Protein AF-A0A182VGZ7-F1 (afdb_monomer_lite)

Secondary structure (DSSP, 8-state):
-------TT-------SSPPPPBTTB-PPEEP--S----S--EE---S-------TT--------TT-EEEEEEESSSS-EEEEEEEEEEE--TT-SSPPEEEEGGGGHHHHHHHHT-

InterPro domains:
  IPR001254 Serine proteases, trypsin domain [PF00089] (6-52)
  IPR009003 Peptidase S1, PA clan [SSF50494] (5-117)
  IPR051333 CLIP domain-containing serine protease [PTHR24260] (4-69)

Structure (mmCIF, N/CA/C/O backbone):
data_AF-A0A182VGZ7-F1
#
_entry.id   AF-A0A182VGZ7-F1
#
loop_
_atom_site.group_PDB
_atom_site.id
_atom_site.type_symbol
_atom_site.label_atom_id
_atom_site.label_alt_id
_atom_site.label_comp_id
_atom_site.label_asym_id
_atom_site.label_entity_id
_atom_site.label_seq_id
_atom_si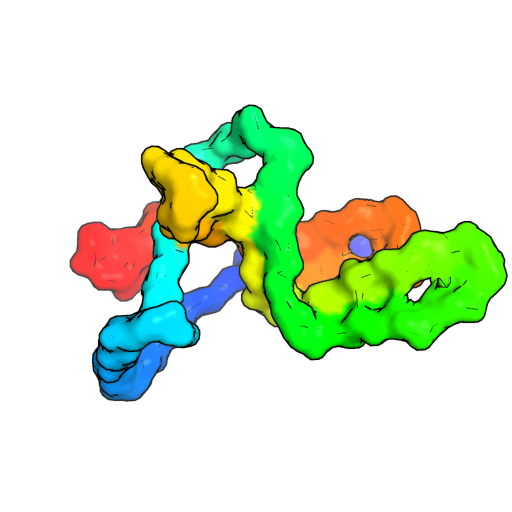te.pdbx_PDB_ins_code
_atom_site.Cartn_x
_atom_site.Cartn_y
_atom_site.Cartn_z
_atom_site.occupancy
_atom_site.B_iso_or_equiv
_atom_site.auth_seq_id
_atom_site.auth_comp_id
_atom_site.auth_asym_id
_atom_site.auth_atom_id
_atom_site.pdbx_PDB_model_num
ATOM 1 N N . MET A 1 1 ? 13.511 14.183 -25.792 1.00 39.84 1 MET A N 1
ATOM 2 C CA . MET A 1 1 ? 13.356 14.673 -24.404 1.00 39.84 1 MET A CA 1
ATOM 3 C C . MET A 1 1 ? 11.974 14.239 -23.917 1.00 39.84 1 MET A C 1
ATOM 5 O O . MET A 1 1 ? 10.986 14.843 -24.312 1.00 39.84 1 MET A O 1
ATOM 9 N N . HIS A 1 2 ? 11.867 13.101 -23.220 1.00 39.53 2 HIS A N 1
ATOM 10 C CA . HIS A 1 2 ? 10.564 12.538 -22.835 1.00 39.53 2 HIS A CA 1
ATOM 11 C C . HIS A 1 2 ? 9.954 13.344 -21.685 1.00 39.53 2 HIS A C 1
ATOM 13 O O . HIS A 1 2 ? 10.442 13.302 -20.561 1.00 39.53 2 HIS A O 1
ATOM 19 N N . ARG A 1 3 ? 8.872 14.071 -21.974 1.00 46.38 3 ARG A N 1
ATOM 20 C CA . ARG A 1 3 ? 8.034 14.730 -20.973 1.00 46.38 3 ARG A CA 1
ATOM 21 C C . ARG A 1 3 ? 7.028 13.699 -20.464 1.00 46.38 3 ARG A C 1
ATOM 23 O O . ARG A 1 3 ? 5.911 13.620 -20.965 1.00 46.38 3 ARG A O 1
ATOM 30 N N . PHE A 1 4 ? 7.441 12.866 -19.509 1.00 54.72 4 PHE A N 1
ATOM 31 C CA . PHE A 1 4 ? 6.456 12.230 -18.640 1.00 54.72 4 PHE A CA 1
ATOM 32 C C . PHE A 1 4 ? 5.715 13.386 -17.967 1.00 54.72 4 PHE A C 1
ATOM 34 O O . PHE A 1 4 ? 6.342 14.211 -17.308 1.00 54.72 4 PHE A O 1
ATOM 41 N N . SER A 1 5 ? 4.410 13.518 -18.211 1.00 54.81 5 SER A N 1
ATOM 42 C CA . SER A 1 5 ? 3.551 14.259 -17.290 1.00 54.81 5 SER A CA 1
ATOM 43 C C . SER A 1 5 ? 3.852 13.669 -15.917 1.00 54.81 5 SER A C 1
ATOM 45 O O . SER A 1 5 ? 3.626 12.483 -15.693 1.00 54.81 5 SER A O 1
ATOM 47 N N . SER A 1 6 ? 4.552 14.423 -15.078 1.00 55.44 6 SER A N 1
ATOM 48 C CA . SER A 1 6 ? 5.031 13.917 -13.805 1.00 55.44 6 SER A CA 1
ATOM 49 C C . SER A 1 6 ? 3.819 13.764 -12.899 1.00 55.44 6 SER A C 1
ATOM 51 O O . SER A 1 6 ? 3.305 14.746 -12.363 1.00 55.44 6 SER A O 1
ATOM 53 N N . THR A 1 7 ? 3.340 12.537 -12.753 1.00 57.56 7 THR A N 1
ATOM 54 C CA . THR A 1 7 ? 2.435 12.155 -11.676 1.00 57.56 7 THR A CA 1
ATOM 55 C C . THR A 1 7 ? 3.238 12.198 -10.376 1.00 57.56 7 THR A C 1
ATOM 57 O O . THR A 1 7 ? 3.756 11.186 -9.907 1.00 57.56 7 THR A O 1
ATOM 60 N N . TYR A 1 8 ? 3.447 13.406 -9.853 1.00 67.88 8 TYR A N 1
ATOM 61 C CA . TYR A 1 8 ? 3.965 13.614 -8.507 1.00 67.88 8 TYR A CA 1
ATOM 62 C C . TYR A 1 8 ? 2.852 13.273 -7.515 1.00 67.88 8 TYR A C 1
ATOM 64 O O . TYR A 1 8 ? 1.710 13.673 -7.722 1.00 67.88 8 TYR A O 1
ATOM 72 N N . TYR A 1 9 ? 3.194 12.549 -6.449 1.00 82.06 9 TYR A N 1
ATOM 73 C CA . TYR A 1 9 ? 2.282 12.253 -5.339 1.00 82.06 9 TYR A CA 1
ATOM 74 C C . TYR A 1 9 ? 1.012 11.472 -5.732 1.00 82.06 9 TYR A C 1
ATOM 76 O O . TYR A 1 9 ? -0.102 11.860 -5.398 1.00 82.06 9 TYR A O 1
ATOM 84 N N . ASP A 1 10 ? 1.180 10.349 -6.438 1.00 89.06 10 ASP A N 1
ATOM 85 C CA . ASP A 1 10 ? 0.080 9.472 -6.872 1.00 89.06 10 ASP A CA 1
ATOM 86 C C . ASP A 1 10 ? -0.423 8.563 -5.732 1.00 89.06 10 ASP A C 1
ATOM 88 O O . ASP A 1 10 ? -0.188 7.351 -5.711 1.00 89.06 10 ASP A O 1
ATOM 92 N N . ILE A 1 11 ? -1.053 9.176 -4.728 1.00 92.50 11 ILE A N 1
ATOM 93 C CA . ILE A 1 11 ? -1.662 8.492 -3.586 1.00 92.50 11 ILE A CA 1
ATOM 94 C C . ILE A 1 11 ? -2.919 9.229 -3.117 1.00 92.50 11 ILE A C 1
ATOM 96 O O . ILE A 1 11 ? -3.018 10.449 -3.223 1.00 92.50 11 ILE A O 1
ATOM 100 N N . ALA A 1 12 ? -3.884 8.488 -2.576 1.00 93.62 12 ALA A N 1
ATOM 101 C CA . ALA A 1 12 ? -5.098 9.048 -1.994 1.00 93.62 12 ALA A CA 1
ATOM 102 C C . ALA A 1 12 ? -5.561 8.214 -0.794 1.00 93.62 12 ALA A C 1
ATOM 104 O O . ALA A 1 12 ? -5.352 7.001 -0.750 1.00 93.62 12 ALA A O 1
ATOM 105 N N . LEU A 1 13 ? -6.231 8.867 0.156 1.00 94.38 13 LEU A N 1
ATOM 106 C CA . LEU A 1 13 ? -6.938 8.224 1.261 1.00 94.38 13 LEU A CA 1
ATOM 107 C C . LEU A 1 13 ? -8.444 8.347 1.022 1.00 94.38 13 LEU A C 1
ATOM 109 O O . LEU A 1 13 ? -8.935 9.417 0.668 1.00 94.38 13 LEU A O 1
ATOM 113 N N . MET A 1 14 ? -9.181 7.257 1.229 1.00 93.94 14 MET A N 1
ATOM 114 C CA . MET A 1 14 ? -10.636 7.229 1.085 1.00 93.94 14 MET A CA 1
ATOM 115 C C . MET A 1 14 ? -11.269 6.785 2.400 1.00 93.94 14 MET A C 1
ATOM 117 O O . MET A 1 14 ? -11.072 5.655 2.845 1.00 93.94 14 MET A O 1
ATOM 121 N N . LYS A 1 15 ? -12.044 7.680 3.019 1.00 94.38 15 LYS A N 1
ATOM 122 C CA . LYS A 1 15 ? -12.822 7.361 4.215 1.00 94.38 15 LYS A CA 1
ATOM 123 C C . LYS A 1 15 ? -14.091 6.624 3.804 1.00 94.38 15 LYS A C 1
ATOM 125 O O . LYS A 1 15 ? -14.870 7.124 2.996 1.00 94.38 15 LYS A O 1
ATOM 130 N N . LEU A 1 16 ? -14.293 5.441 4.368 1.00 96.00 16 LEU A N 1
ATOM 131 C CA . LEU A 1 16 ? -15.529 4.693 4.183 1.00 96.00 16 LEU A CA 1
ATOM 132 C C . LEU A 1 16 ? -16.661 5.350 4.977 1.00 96.00 16 LEU A C 1
ATOM 134 O O . LEU A 1 16 ? -16.438 5.893 6.057 1.00 96.00 16 LEU A O 1
ATOM 138 N N . GLU A 1 17 ? -17.881 5.268 4.449 1.00 97.44 17 GLU A N 1
ATOM 139 C CA . GLU A 1 17 ? -19.087 5.787 5.109 1.00 97.44 17 GLU A CA 1
ATOM 140 C C . GLU A 1 17 ? -19.323 5.126 6.475 1.00 97.44 17 GLU A C 1
ATOM 142 O O . GLU A 1 17 ? -19.771 5.772 7.420 1.00 97.44 17 GLU A O 1
ATOM 147 N N . ARG A 1 18 ? -18.977 3.837 6.589 1.00 96.88 18 ARG A N 1
ATOM 148 C CA . ARG A 1 18 ? -19.121 3.040 7.807 1.00 96.88 18 ARG A CA 1
ATOM 149 C C . ARG A 1 18 ? -17.906 2.154 8.052 1.00 96.88 18 ARG A C 1
ATOM 151 O O . ARG A 1 18 ? -17.197 1.782 7.115 1.00 96.88 18 ARG A O 1
ATOM 158 N N . ASN A 1 19 ? -17.722 1.762 9.309 1.00 94.94 19 ASN A N 1
ATOM 159 C CA . ASN A 1 19 ? -16.669 0.831 9.696 1.00 94.94 19 ASN A CA 1
ATOM 160 C C . ASN A 1 19 ? -16.879 -0.536 9.037 1.00 94.94 19 ASN A C 1
ATOM 162 O O . ASN A 1 19 ? -17.996 -1.057 8.971 1.00 94.94 19 ASN A O 1
ATOM 166 N N . VAL A 1 20 ? -15.781 -1.118 8.563 1.00 94.44 20 VAL A N 1
ATOM 167 C CA . VAL A 1 20 ? -15.762 -2.471 8.007 1.00 94.44 20 VAL A CA 1
ATOM 168 C C . VAL A 1 20 ? -15.720 -3.478 9.150 1.00 94.44 20 VAL A C 1
ATOM 170 O O . VAL A 1 20 ? -14.952 -3.321 10.098 1.00 94.44 20 VAL A O 1
ATOM 173 N N . THR A 1 21 ? -16.531 -4.526 9.050 1.00 96.56 21 THR A N 1
ATOM 174 C CA . THR A 1 21 ? -16.446 -5.684 9.942 1.00 96.56 21 THR A CA 1
ATOM 175 C C . THR A 1 21 ? -15.347 -6.613 9.440 1.00 96.56 21 THR A C 1
ATOM 177 O O . THR A 1 21 ? -15.388 -7.043 8.288 1.00 96.56 21 THR A O 1
ATOM 180 N N . VAL A 1 22 ? -14.368 -6.905 10.296 1.00 94.69 22 VAL A N 1
ATOM 181 C CA . VAL A 1 22 ? -13.283 -7.843 9.983 1.00 94.69 22 VAL A CA 1
ATOM 182 C C . VAL A 1 22 ? -13.846 -9.260 9.897 1.00 94.69 22 VAL A C 1
ATOM 184 O O . VAL A 1 22 ? -14.619 -9.679 10.758 1.00 94.69 22 VAL A O 1
ATOM 187 N N . LEU A 1 23 ? -13.465 -9.972 8.840 1.00 94.81 23 LEU A N 1
ATOM 188 C CA . LEU A 1 23 ? -13.872 -11.342 8.523 1.00 94.81 23 LEU A CA 1
ATOM 189 C C . LEU A 1 23 ? -12.674 -12.087 7.924 1.00 94.81 23 LEU A C 1
ATOM 191 O O . LEU A 1 23 ? -11.696 -11.463 7.517 1.00 94.81 23 LEU A O 1
ATOM 195 N N . ASP A 1 24 ? -12.785 -13.403 7.758 1.00 91.38 24 ASP A N 1
ATOM 196 C CA . ASP A 1 24 ? -11.713 -14.231 7.180 1.00 91.38 24 ASP A CA 1
ATOM 197 C C . ASP A 1 24 ? -11.293 -13.788 5.764 1.00 91.38 24 ASP A C 1
ATOM 199 O O . ASP A 1 24 ? -10.157 -13.997 5.346 1.00 91.38 24 ASP A O 1
ATOM 203 N N . THR A 1 25 ? -12.194 -13.137 5.022 1.00 92.75 25 THR A N 1
ATOM 204 C CA . THR A 1 25 ? -11.934 -12.593 3.678 1.00 92.75 25 THR A CA 1
ATOM 205 C C . THR A 1 25 ? -11.763 -11.072 3.655 1.00 92.75 25 THR A C 1
ATOM 207 O O . THR A 1 25 ? -11.643 -10.489 2.577 1.00 92.75 25 THR A O 1
ATOM 210 N N . VAL A 1 26 ? -11.816 -10.405 4.812 1.00 94.56 26 VAL A N 1
ATOM 211 C CA . VAL A 1 26 ? -11.760 -8.944 4.936 1.00 94.56 26 VAL A CA 1
ATOM 212 C C . VAL A 1 26 ? -10.871 -8.572 6.117 1.00 94.56 26 VAL A C 1
ATOM 214 O O . VAL A 1 26 ? -11.314 -8.561 7.263 1.00 94.56 26 VAL A O 1
ATOM 217 N N . ALA A 1 27 ? -9.622 -8.219 5.823 1.00 92.56 27 ALA A N 1
ATOM 218 C CA . ALA A 1 27 ? -8.641 -7.816 6.821 1.00 92.56 27 ALA A CA 1
ATOM 219 C C . ALA A 1 27 ? -7.857 -6.578 6.352 1.00 92.56 27 ALA A C 1
ATOM 221 O O . ALA A 1 27 ? -7.618 -6.420 5.150 1.00 92.56 27 ALA A O 1
ATOM 222 N N . PRO A 1 28 ? -7.456 -5.687 7.275 1.00 94.38 28 PRO A N 1
ATOM 223 C CA . PRO A 1 28 ? -6.524 -4.615 6.956 1.00 94.38 28 PRO A CA 1
ATOM 224 C C . PRO A 1 28 ? -5.120 -5.176 6.686 1.00 94.38 28 PRO A C 1
ATOM 226 O O . PRO A 1 28 ? -4.750 -6.242 7.172 1.00 94.38 28 PRO A O 1
ATOM 229 N N . THR A 1 29 ? -4.315 -4.408 5.957 1.00 95.12 29 THR A N 1
ATOM 230 C CA . THR A 1 29 ? -2.876 -4.654 5.782 1.00 95.12 29 THR A CA 1
ATOM 231 C C . THR A 1 29 ? -2.086 -3.736 6.708 1.00 95.12 29 THR A C 1
ATOM 233 O O . THR A 1 29 ? -2.487 -2.596 6.949 1.00 95.12 29 THR A O 1
ATOM 236 N N . CYS A 1 30 ? -0.932 -4.192 7.192 1.00 95.81 30 CYS A N 1
ATOM 237 C CA . CYS A 1 30 ? 0.022 -3.300 7.842 1.00 95.81 30 CYS A CA 1
ATOM 238 C C . CYS A 1 30 ? 0.628 -2.343 6.806 1.00 95.81 30 CYS A C 1
ATOM 240 O O . CYS A 1 30 ? 0.672 -2.661 5.617 1.00 95.81 30 CYS A O 1
ATOM 242 N N . LEU A 1 31 ? 1.121 -1.185 7.244 1.00 96.06 31 LEU A N 1
ATOM 243 C CA . LEU A 1 31 ? 1.912 -0.287 6.402 1.00 96.06 31 LEU A CA 1
ATOM 244 C C . LEU A 1 31 ? 3.399 -0.578 6.596 1.00 96.06 31 LEU A C 1
ATOM 246 O O . LEU A 1 31 ? 3.847 -0.813 7.719 1.00 96.06 31 LEU A O 1
ATOM 250 N N . TRP A 1 32 ? 4.166 -0.560 5.508 1.00 96.50 32 TRP A N 1
ATOM 251 C CA . TRP A 1 32 ? 5.622 -0.550 5.591 1.00 96.50 32 TRP A CA 1
ATOM 252 C C . TRP A 1 32 ? 6.111 0.874 5.863 1.00 96.50 32 TRP A C 1
ATOM 254 O O . TRP A 1 32 ? 5.801 1.789 5.099 1.00 96.50 32 TRP A O 1
ATOM 264 N N . LEU A 1 33 ? 6.843 1.052 6.963 1.00 94.94 33 LEU A N 1
ATOM 265 C CA . LEU A 1 33 ? 7.242 2.371 7.469 1.00 94.94 33 LEU A CA 1
ATOM 266 C C . LEU A 1 33 ? 8.711 2.713 7.198 1.00 94.94 33 LEU A C 1
ATOM 268 O O . LEU A 1 33 ? 9.110 3.849 7.418 1.00 94.94 33 LEU A O 1
ATOM 272 N N . ASP A 1 34 ? 9.512 1.738 6.770 1.00 93.75 34 ASP A N 1
ATOM 273 C CA . ASP A 1 34 ? 10.947 1.917 6.546 1.00 93.75 34 ASP A CA 1
ATOM 274 C C . ASP A 1 34 ? 11.208 2.354 5.095 1.00 93.75 34 ASP A C 1
ATOM 276 O O . ASP A 1 34 ? 10.585 1.858 4.151 1.00 93.75 34 ASP A O 1
ATOM 280 N N . ASP A 1 35 ? 12.146 3.273 4.900 1.00 90.50 35 ASP A N 1
ATOM 281 C CA . ASP A 1 35 ? 12.586 3.675 3.566 1.00 90.50 35 ASP A CA 1
ATOM 282 C C . ASP A 1 35 ? 13.384 2.576 2.861 1.00 90.50 35 ASP A C 1
ATOM 284 O O . ASP A 1 35 ? 13.426 2.527 1.624 1.00 90.50 35 ASP A O 1
ATOM 288 N N . GLU A 1 36 ? 14.005 1.686 3.633 1.00 92.12 36 GLU A N 1
ATOM 289 C CA . GLU A 1 36 ? 14.782 0.576 3.115 1.00 92.12 36 GLU A CA 1
ATOM 290 C C . GLU A 1 36 ? 13.906 -0.638 2.800 1.00 92.12 36 GLU A C 1
ATOM 292 O O . GLU A 1 36 ? 13.057 -1.071 3.578 1.00 92.12 36 GLU A O 1
ATOM 297 N N . ILE A 1 37 ? 14.170 -1.252 1.647 1.00 92.25 37 ILE A N 1
ATOM 298 C CA . ILE A 1 37 ? 13.556 -2.513 1.234 1.00 92.25 37 ILE A CA 1
ATOM 299 C C . ILE A 1 37 ? 14.644 -3.579 1.259 1.00 92.25 37 ILE A C 1
ATOM 301 O O . ILE A 1 37 ? 15.508 -3.625 0.386 1.00 92.25 37 ILE A O 1
ATOM 305 N N . ARG A 1 38 ? 14.608 -4.431 2.287 1.00 89.06 38 ARG A N 1
ATOM 306 C CA . ARG A 1 38 ? 15.641 -5.451 2.547 1.00 89.06 38 ARG A CA 1
ATOM 307 C C . ARG A 1 38 ? 15.260 -6.851 2.063 1.00 89.06 38 ARG A C 1
ATOM 309 O O . ARG A 1 38 ? 15.964 -7.815 2.346 1.00 89.06 38 ARG A O 1
ATOM 316 N N . PHE A 1 39 ? 14.138 -6.977 1.362 1.00 90.06 39 PHE A N 1
ATOM 317 C CA . PHE A 1 39 ? 13.623 -8.243 0.850 1.00 90.06 39 PHE A CA 1
ATOM 318 C C . PHE A 1 39 ? 13.621 -8.237 -0.686 1.00 90.06 39 PHE A C 1
ATOM 320 O O . PHE A 1 39 ? 13.252 -7.231 -1.294 1.00 90.06 39 PHE A O 1
ATOM 327 N N . PRO A 1 40 ? 14.025 -9.350 -1.323 1.00 89.88 40 PRO A N 1
ATOM 328 C CA . PRO A 1 40 ? 14.173 -9.414 -2.776 1.00 89.88 40 PRO A CA 1
ATOM 329 C C . PRO A 1 40 ? 12.838 -9.588 -3.508 1.00 89.88 40 PRO A C 1
ATOM 331 O O . PRO A 1 40 ? 12.742 -9.267 -4.691 1.00 89.88 40 PRO A O 1
ATOM 334 N N . GLU A 1 41 ? 11.811 -10.096 -2.821 1.00 91.25 41 GLU A N 1
ATOM 335 C CA . GLU A 1 41 ? 10.540 -10.473 -3.432 1.00 91.25 41 GLU A CA 1
ATOM 336 C C . GLU A 1 41 ? 9.353 -9.742 -2.806 1.00 91.25 41 GLU A C 1
ATOM 338 O O . GLU A 1 41 ? 9.244 -9.569 -1.590 1.00 91.25 41 GLU A O 1
ATOM 343 N N . LEU A 1 42 ? 8.445 -9.334 -3.688 1.00 93.31 42 LEU A N 1
ATOM 344 C CA . LEU A 1 42 ? 7.212 -8.625 -3.389 1.00 93.31 42 LEU A CA 1
ATOM 345 C C . LEU A 1 42 ? 6.062 -9.278 -4.153 1.00 93.31 42 LEU A C 1
ATOM 347 O O . LEU A 1 42 ? 6.219 -9.712 -5.297 1.00 93.31 42 LEU A O 1
ATOM 351 N N . LEU A 1 43 ? 4.885 -9.296 -3.538 1.00 92.81 43 LEU A N 1
ATOM 352 C CA . LEU A 1 43 ? 3.667 -9.816 -4.139 1.00 92.81 43 LEU A CA 1
ATOM 353 C C . LEU A 1 43 ? 2.811 -8.655 -4.625 1.00 92.81 43 LEU A C 1
ATOM 355 O O . LEU A 1 43 ? 2.500 -7.745 -3.870 1.00 92.81 43 LEU A O 1
ATOM 359 N N . ALA A 1 44 ? 2.402 -8.696 -5.885 1.00 90.94 44 ALA A N 1
ATOM 360 C CA . ALA A 1 44 ? 1.447 -7.744 -6.433 1.00 90.94 44 ALA A CA 1
ATOM 361 C C . ALA A 1 44 ? 0.101 -8.440 -6.639 1.00 90.94 44 ALA A C 1
ATOM 363 O O . ALA A 1 44 ? 0.057 -9.556 -7.161 1.00 90.94 44 ALA A O 1
ATOM 364 N N . ALA A 1 45 ? -0.983 -7.778 -6.245 1.00 88.56 45 ALA A N 1
ATOM 365 C CA . ALA A 1 45 ? -2.336 -8.304 -6.367 1.00 88.56 45 ALA A CA 1
ATOM 366 C C . ALA A 1 45 ? -3.240 -7.318 -7.110 1.00 88.56 45 ALA A C 1
ATOM 368 O O . ALA A 1 45 ? -3.068 -6.105 -7.035 1.00 88.56 45 ALA A O 1
ATOM 369 N N . GLY A 1 46 ? -4.218 -7.843 -7.843 1.00 85.56 46 GLY A N 1
ATOM 370 C CA . GLY A 1 46 ? -5.227 -7.037 -8.520 1.00 85.56 46 GLY A CA 1
ATOM 371 C C . GLY A 1 46 ? -5.831 -7.747 -9.725 1.00 85.56 46 GLY A C 1
ATOM 372 O O . GLY A 1 46 ? -5.218 -8.624 -10.328 1.00 85.56 46 GLY A O 1
ATOM 373 N N . TRP A 1 47 ? -7.027 -7.315 -10.113 1.00 79.88 47 TRP A N 1
ATOM 374 C CA . TRP A 1 47 ? -7.767 -7.824 -11.275 1.00 79.88 47 TRP A CA 1
ATOM 375 C C . TRP A 1 47 ? -7.442 -7.049 -12.559 1.00 79.88 47 TRP A C 1
ATOM 377 O O . TRP A 1 47 ? -8.318 -6.766 -13.380 1.00 79.88 47 TRP A O 1
ATOM 387 N N . GLY A 1 48 ? -6.191 -6.607 -12.716 1.00 66.88 48 GLY A N 1
ATOM 388 C CA . GLY A 1 48 ? -5.753 -5.965 -13.955 1.00 66.88 48 GLY A CA 1
ATOM 389 C C . GLY A 1 48 ? -5.819 -6.932 -15.142 1.00 66.88 48 GLY A C 1
ATOM 390 O O . GLY A 1 48 ? -6.165 -8.098 -14.975 1.00 66.88 48 GLY A O 1
ATOM 391 N N . ARG A 1 49 ? -5.514 -6.463 -16.363 1.00 60.75 49 ARG A N 1
ATOM 392 C CA . ARG A 1 49 ? -5.451 -7.354 -17.536 1.00 60.75 49 ARG A CA 1
ATOM 393 C C . ARG A 1 49 ? -4.383 -8.427 -17.290 1.00 60.75 49 ARG A C 1
ATOM 395 O O . ARG A 1 49 ? -3.201 -8.217 -17.557 1.00 60.75 49 ARG A O 1
ATOM 402 N N . THR A 1 50 ? -4.813 -9.585 -16.807 1.00 54.78 50 THR A N 1
ATOM 403 C CA . THR A 1 50 ? -4.073 -10.839 -16.842 1.00 54.78 50 THR A CA 1
ATOM 404 C C . THR A 1 50 ? -4.197 -11.359 -18.266 1.00 54.78 50 THR A C 1
ATOM 406 O O . THR A 1 50 ? -5.044 -12.183 -18.591 1.00 54.78 50 THR A O 1
ATOM 409 N N . GLY A 1 51 ? -3.406 -10.788 -19.175 1.00 46.88 51 GLY A N 1
ATOM 410 C CA . GLY A 1 51 ? -3.317 -11.316 -20.528 1.00 46.88 51 GLY A CA 1
ATOM 411 C C . GLY A 1 51 ? -2.746 -12.730 -20.468 1.00 46.88 51 GLY A C 1
ATOM 412 O O . GLY A 1 51 ? -1.534 -12.903 -20.354 1.00 46.88 51 GLY A O 1
ATOM 413 N N . PHE A 1 52 ? -3.608 -13.742 -20.545 1.00 49.72 52 PHE A N 1
ATOM 414 C CA . PHE A 1 52 ? -3.232 -15.010 -21.156 1.00 49.72 52 PHE A CA 1
ATOM 415 C C . PHE A 1 52 ? -3.229 -14.777 -22.663 1.00 49.72 52 PHE A C 1
ATOM 417 O O . PHE A 1 52 ? -4.191 -15.071 -23.361 1.00 49.72 52 PHE A O 1
ATOM 424 N N . GLU A 1 53 ? -2.153 -14.173 -23.152 1.00 43.34 53 GLU A N 1
ATOM 425 C CA . GLU A 1 53 ? -1.837 -14.167 -24.571 1.00 43.34 53 GLU A CA 1
ATOM 426 C C . GLU A 1 53 ? -0.589 -15.036 -24.708 1.00 43.34 53 GLU A C 1
ATOM 428 O O . GLU A 1 53 ? 0.503 -14.642 -24.293 1.00 43.34 53 GLU A O 1
ATOM 433 N N . TYR A 1 54 ? -0.764 -16.261 -25.210 1.00 44.50 54 TYR A N 1
ATOM 434 C CA . TYR A 1 54 ? 0.339 -17.085 -25.702 1.00 44.50 54 TYR A CA 1
ATOM 435 C C . TYR A 1 54 ? 0.890 -16.400 -26.960 1.00 44.50 54 TYR A C 1
ATOM 437 O O . TYR A 1 54 ? 0.619 -16.804 -28.086 1.00 44.50 54 TYR A O 1
ATOM 445 N N . ILE A 1 55 ? 1.649 -15.322 -26.777 1.00 51.38 55 ILE A N 1
ATOM 446 C CA . ILE A 1 55 ? 2.541 -14.843 -27.824 1.00 51.38 55 ILE A CA 1
ATOM 447 C C . ILE A 1 55 ? 3.740 -15.775 -27.757 1.00 51.38 55 ILE A C 1
ATOM 449 O O . ILE A 1 55 ? 4.481 -15.759 -26.773 1.00 51.38 55 ILE A O 1
ATOM 453 N N . SER A 1 56 ? 3.865 -16.629 -28.773 1.00 52.31 56 SER A N 1
ATOM 454 C CA . SER A 1 56 ? 4.995 -17.524 -29.034 1.00 52.31 56 SER A CA 1
ATOM 455 C C . SER A 1 56 ? 6.302 -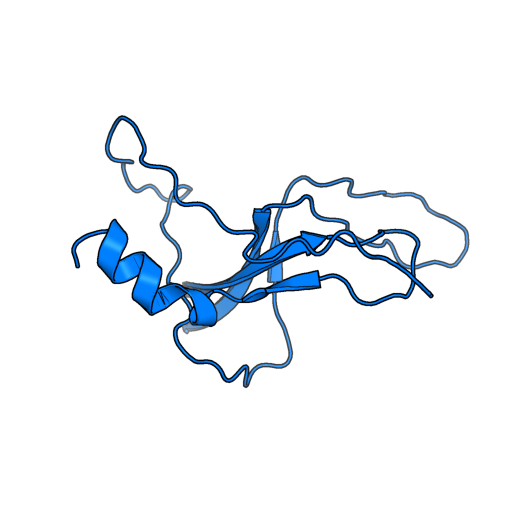17.026 -28.392 1.00 52.31 56 SER A C 1
ATOM 457 O O . SER A 1 56 ? 6.957 -16.125 -28.915 1.00 52.31 56 SER A O 1
ATOM 459 N N . GLY A 1 57 ? 6.656 -17.585 -27.229 1.00 53.06 57 GLY A N 1
ATOM 460 C CA . GLY A 1 57 ? 7.942 -17.362 -26.560 1.00 53.06 57 GLY A CA 1
ATOM 461 C C . GLY A 1 57 ? 8.067 -16.180 -25.585 1.00 53.06 57 GLY A C 1
ATOM 462 O O . GLY A 1 57 ? 9.173 -15.947 -25.110 1.00 53.06 57 GLY A O 1
ATOM 463 N N . SER A 1 58 ? 7.003 -15.442 -25.236 1.00 51.31 58 SER A N 1
ATOM 464 C CA . SER A 1 58 ? 7.085 -14.339 -24.254 1.00 51.31 58 SER A CA 1
ATOM 465 C C . SER A 1 58 ? 6.292 -14.626 -22.974 1.00 51.31 58 SER A C 1
ATOM 467 O O . SER A 1 58 ? 5.090 -14.865 -23.018 1.00 51.31 58 SER A O 1
ATOM 469 N N . VAL A 1 59 ? 6.975 -14.575 -21.824 1.00 54.72 59 VAL A N 1
ATOM 470 C CA . VAL A 1 59 ? 6.423 -14.740 -20.465 1.00 54.72 59 VAL A CA 1
ATOM 471 C C . VAL A 1 59 ? 5.123 -13.946 -20.296 1.00 54.72 59 VAL A C 1
ATOM 473 O O . VAL A 1 59 ? 5.089 -12.753 -20.597 1.00 54.72 59 VAL A O 1
ATOM 476 N N . SER A 1 60 ? 4.072 -14.588 -19.769 1.00 53.41 60 SER A N 1
ATOM 477 C CA . SER A 1 60 ? 2.823 -13.929 -19.364 1.00 53.41 60 SER A CA 1
ATOM 478 C C . SER A 1 60 ? 3.136 -12.745 -18.439 1.00 53.41 60 SER A C 1
ATOM 480 O O . SER A 1 60 ? 3.455 -12.909 -17.259 1.00 53.41 60 SER A O 1
ATOM 482 N N . LYS A 1 61 ? 3.091 -11.521 -18.978 1.00 60.72 61 LYS A N 1
ATOM 483 C CA . LYS A 1 61 ? 3.311 -10.303 -18.196 1.00 60.72 61 LYS A CA 1
ATOM 484 C C . LYS A 1 61 ? 2.014 -9.982 -17.459 1.00 60.72 61 LYS A C 1
ATOM 486 O O . LYS A 1 61 ? 1.110 -9.359 -18.013 1.00 60.72 61 LYS A O 1
ATOM 491 N N . ARG A 1 62 ? 1.927 -10.391 -16.188 1.00 71.00 62 ARG A N 1
ATOM 492 C CA . ARG A 1 62 ? 0.853 -9.937 -15.292 1.00 71.00 62 ARG A CA 1
ATOM 493 C C . ARG A 1 62 ? 0.900 -8.415 -15.188 1.00 71.00 62 ARG A C 1
ATOM 495 O O . ARG A 1 62 ? 1.958 -7.817 -14.939 1.00 71.00 62 ARG A O 1
ATOM 502 N N . CYS A 1 63 ? -0.251 -7.798 -15.413 1.00 76.31 63 CYS A N 1
ATOM 503 C CA . CYS A 1 63 ? -0.387 -6.360 -15.435 1.00 76.31 63 CYS A CA 1
ATOM 504 C C . CYS A 1 63 ? -1.456 -5.876 -14.481 1.00 76.31 63 CYS A C 1
ATOM 506 O O . CYS A 1 63 ? -2.602 -6.314 -14.539 1.00 76.31 63 CYS A O 1
ATOM 508 N N . TYR A 1 64 ? -1.058 -4.933 -13.639 1.00 84.50 64 TYR A N 1
ATOM 509 C CA . TYR A 1 64 ? -1.877 -4.370 -12.583 1.00 84.50 64 TYR A CA 1
ATOM 510 C C . TYR A 1 64 ? -2.325 -2.958 -12.967 1.00 84.50 64 TYR A C 1
ATOM 512 O O . TYR A 1 64 ? -1.680 -2.291 -13.778 1.00 84.50 64 TYR A O 1
ATOM 520 N N . LYS A 1 65 ? -3.474 -2.535 -12.439 1.00 86.31 65 LYS A N 1
ATOM 521 C CA . LYS A 1 65 ? -4.010 -1.182 -12.651 1.00 86.31 65 LYS A CA 1
ATOM 522 C C . LYS A 1 65 ? -3.410 -0.215 -11.628 1.00 86.31 65 LYS A C 1
ATOM 524 O O . LYS A 1 65 ? -2.923 -0.662 -10.592 1.00 86.31 65 LYS A O 1
ATOM 529 N N . ALA A 1 66 ? -3.489 1.088 -11.892 1.00 88.44 66 ALA A N 1
ATOM 530 C CA . ALA A 1 66 ? -3.165 2.112 -10.897 1.00 88.44 66 ALA A CA 1
ATOM 531 C C . ALA A 1 66 ? -3.911 1.848 -9.574 1.00 88.44 66 ALA A C 1
ATOM 533 O O . ALA A 1 66 ? -5.055 1.390 -9.591 1.00 88.44 66 ALA A O 1
ATOM 534 N N . GLY A 1 67 ? -3.228 2.055 -8.449 1.00 91.12 67 GLY A N 1
ATOM 535 C CA . GLY A 1 67 ? -3.715 1.750 -7.103 1.00 91.12 67 GLY A CA 1
ATOM 536 C C . GLY A 1 67 ? -3.656 0.270 -6.703 1.00 91.12 67 GLY A C 1
ATOM 537 O O . GLY A 1 67 ? -4.018 -0.060 -5.578 1.00 91.12 67 GLY A O 1
ATOM 538 N N . SER A 1 68 ? -3.203 -0.640 -7.575 1.00 92.94 68 SER A N 1
ATOM 539 C CA . SER A 1 68 ? -3.062 -2.055 -7.193 1.00 92.94 68 SER A CA 1
ATOM 540 C C . SER A 1 68 ? -1.962 -2.230 -6.134 1.00 92.94 68 SER A C 1
ATOM 542 O O . SER A 1 68 ? -0.873 -1.670 -6.316 1.00 92.94 68 SER A O 1
ATOM 544 N N . PRO A 1 69 ? -2.205 -3.005 -5.062 1.00 95.75 69 PRO A N 1
ATOM 545 C CA . PRO A 1 69 ? -1.256 -3.157 -3.968 1.00 95.75 69 PRO A CA 1
ATOM 546 C C . PRO A 1 69 ? -0.062 -4.035 -4.345 1.00 95.75 69 PRO A C 1
ATOM 548 O O . PRO A 1 69 ? -0.186 -5.046 -5.046 1.00 95.75 69 PRO A O 1
ATOM 551 N N . ILE A 1 70 ? 1.096 -3.651 -3.817 1.00 95.19 70 ILE A N 1
ATOM 552 C CA . ILE A 1 70 ? 2.331 -4.424 -3.824 1.00 95.19 70 ILE A CA 1
ATOM 553 C C . ILE A 1 70 ? 2.758 -4.593 -2.366 1.00 95.19 70 ILE A C 1
ATOM 555 O O . ILE A 1 70 ? 3.093 -3.620 -1.682 1.00 95.19 70 ILE A O 1
ATOM 559 N N . VAL A 1 71 ? 2.715 -5.833 -1.894 1.00 96.50 71 VAL A N 1
ATOM 560 C CA . VAL A 1 71 ? 2.855 -6.199 -0.489 1.00 96.50 71 VAL A CA 1
ATOM 561 C C . VAL A 1 71 ? 4.070 -7.084 -0.252 1.00 96.50 71 VAL A C 1
ATOM 563 O O . VAL A 1 71 ? 4.464 -7.884 -1.103 1.00 96.50 71 VAL A O 1
ATOM 566 N N . TRP A 1 72 ? 4.641 -6.965 0.938 1.00 96.56 72 TRP A N 1
ATOM 567 C CA . TRP A 1 72 ? 5.586 -7.930 1.476 1.00 96.56 72 TRP A CA 1
ATOM 568 C C . TRP A 1 72 ? 4.874 -8.816 2.492 1.00 96.56 72 TRP A C 1
ATOM 570 O O . TRP A 1 72 ? 4.115 -8.327 3.330 1.00 96.56 72 TRP A O 1
ATOM 580 N N . ARG A 1 73 ? 5.119 -10.124 2.418 1.00 93.94 73 ARG A N 1
ATOM 581 C CA . ARG A 1 73 ? 4.518 -11.104 3.316 1.00 93.94 73 ARG A CA 1
ATOM 582 C C . ARG A 1 73 ? 5.558 -11.589 4.315 1.00 93.94 73 ARG A C 1
ATOM 584 O O . ARG A 1 73 ? 6.525 -12.246 3.938 1.00 93.94 73 ARG A O 1
ATOM 591 N N . LYS A 1 74 ? 5.327 -11.304 5.594 1.00 93.62 74 LYS A N 1
ATOM 592 C CA . LYS A 1 74 ? 6.134 -11.819 6.700 1.00 93.62 74 LYS A CA 1
ATOM 593 C C . LYS A 1 74 ? 5.469 -13.068 7.263 1.00 93.62 74 LYS A C 1
ATOM 595 O O . LYS A 1 74 ? 4.385 -12.974 7.836 1.00 93.62 74 LYS A O 1
ATOM 600 N N . ALA A 1 75 ? 6.109 -14.223 7.107 1.00 92.50 75 ALA A N 1
ATOM 601 C CA . ALA A 1 75 ? 5.659 -15.447 7.761 1.00 92.50 75 ALA A CA 1
ATOM 602 C C . ALA A 1 75 ? 5.743 -15.289 9.289 1.00 92.50 75 ALA A C 1
ATOM 604 O O . ALA A 1 75 ? 6.741 -14.786 9.812 1.00 92.50 75 ALA A O 1
ATOM 605 N N . LEU A 1 76 ? 4.685 -15.692 9.990 1.00 91.88 76 LEU A N 1
ATOM 606 C CA . LEU A 1 76 ? 4.658 -15.792 11.452 1.00 91.88 76 LEU A CA 1
ATOM 607 C C . LEU A 1 76 ? 4.870 -17.242 11.903 1.00 91.88 76 LEU A C 1
ATOM 609 O O . LEU A 1 76 ? 5.545 -17.488 12.897 1.00 91.88 76 LEU A O 1
A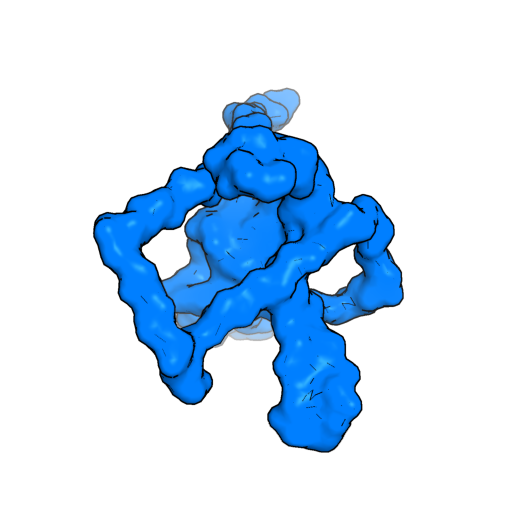TOM 613 N N . ASN A 1 77 ? 4.275 -18.182 11.169 1.00 92.94 77 ASN A N 1
ATOM 614 C CA . ASN A 1 77 ? 4.378 -19.632 11.332 1.00 92.94 77 ASN A CA 1
ATOM 615 C C . ASN A 1 77 ? 4.027 -20.313 9.990 1.00 92.94 77 ASN A C 1
ATOM 617 O O . ASN A 1 77 ? 3.859 -19.624 8.982 1.00 92.94 77 ASN A O 1
ATOM 621 N N . ASP A 1 78 ? 3.889 -21.642 9.973 1.00 86.94 78 ASP A N 1
ATOM 622 C CA . ASP A 1 78 ? 3.659 -22.424 8.746 1.00 86.94 78 ASP A CA 1
ATOM 623 C C . ASP A 1 78 ? 2.358 -22.073 7.999 1.00 86.94 78 ASP A C 1
ATOM 625 O O . ASP A 1 78 ? 2.260 -22.287 6.791 1.00 86.94 78 ASP A O 1
ATOM 629 N N . THR A 1 79 ? 1.354 -21.519 8.687 1.00 85.06 79 THR A N 1
ATOM 630 C CA . THR A 1 79 ? 0.027 -21.222 8.111 1.00 85.06 79 THR A CA 1
ATOM 631 C C . THR A 1 79 ? -0.336 -19.739 8.121 1.00 85.06 79 THR A C 1
ATOM 633 O O . THR A 1 79 ? -1.297 -19.330 7.475 1.00 85.06 79 THR A O 1
ATOM 636 N N . GLY A 1 80 ? 0.393 -18.930 8.883 1.00 89.31 80 GLY A N 1
ATOM 637 C CA . GLY A 1 80 ? 0.045 -17.560 9.226 1.00 89.31 80 GLY A CA 1
ATOM 638 C C . GLY A 1 80 ? 1.082 -16.569 8.728 1.00 89.31 80 GLY A C 1
ATOM 639 O O . GLY A 1 80 ? 2.293 -16.782 8.823 1.00 89.31 80 GLY A O 1
ATOM 640 N N . TYR A 1 81 ? 0.596 -15.441 8.230 1.00 92.75 81 TYR A N 1
ATOM 641 C CA . TYR A 1 81 ? 1.434 -14.365 7.734 1.00 92.75 81 TYR A CA 1
ATOM 642 C C . TYR A 1 81 ? 0.822 -12.999 8.029 1.00 92.75 81 TYR A C 1
ATOM 644 O O . TYR A 1 81 ? -0.385 -12.869 8.217 1.00 92.75 81 TYR A O 1
ATOM 652 N N . VAL A 1 82 ? 1.670 -11.973 8.023 1.00 93.81 82 VAL A N 1
ATOM 653 C CA . VAL A 1 82 ? 1.261 -10.565 8.007 1.00 93.81 82 VAL A CA 1
ATOM 654 C C . VAL A 1 82 ? 1.641 -9.972 6.663 1.00 93.81 82 VAL A C 1
ATOM 656 O O . VAL A 1 82 ? 2.748 -10.200 6.169 1.00 93.81 82 VAL A O 1
ATOM 659 N N . GLU A 1 83 ? 0.729 -9.206 6.074 1.00 95.19 83 GLU A N 1
ATOM 660 C CA . GLU A 1 83 ? 0.990 -8.450 4.853 1.00 95.19 83 GLU A CA 1
ATOM 661 C C . GLU A 1 83 ? 1.278 -6.994 5.195 1.00 95.19 83 GLU A C 1
ATOM 663 O O . GLU A 1 83 ? 0.561 -6.356 5.968 1.00 95.19 83 GLU A O 1
ATOM 668 N N . TYR A 1 84 ? 2.359 -6.487 4.614 1.00 97.19 84 TYR A N 1
ATOM 669 C CA . TYR A 1 84 ? 2.765 -5.096 4.686 1.00 97.19 84 TYR A CA 1
ATOM 670 C C . TYR A 1 84 ? 2.591 -4.472 3.310 1.00 97.19 84 TYR A C 1
ATOM 672 O O . TYR A 1 84 ? 3.200 -4.932 2.346 1.00 97.19 84 TYR A O 1
ATOM 680 N N . LEU A 1 85 ? 1.800 -3.410 3.208 1.00 97.25 85 LEU A N 1
ATOM 681 C CA . LEU A 1 85 ? 1.689 -2.603 2.006 1.00 97.25 85 LEU A CA 1
ATOM 682 C C . LEU A 1 85 ? 2.962 -1.774 1.857 1.00 97.25 85 LEU A C 1
ATOM 684 O O . LEU A 1 85 ? 3.229 -0.880 2.660 1.00 97.25 85 LEU A O 1
ATOM 688 N N . VAL A 1 86 ? 3.741 -2.093 0.825 1.00 97.25 86 VAL A N 1
ATOM 689 C CA . VAL A 1 86 ? 5.032 -1.446 0.557 1.00 97.25 86 VAL A CA 1
ATOM 690 C C . VAL A 1 86 ? 4.884 -0.411 -0.549 1.00 97.25 86 VAL A C 1
ATOM 692 O O . VAL A 1 86 ? 5.394 0.706 -0.438 1.00 97.25 86 VAL A O 1
ATOM 695 N N . HIS A 1 87 ? 4.153 -0.765 -1.609 1.00 95.50 87 HIS A N 1
ATOM 696 C CA . HIS A 1 87 ? 3.916 0.137 -2.725 1.00 95.50 87 HIS A CA 1
ATOM 697 C C . HIS A 1 87 ? 2.510 0.024 -3.303 1.00 95.50 87 HIS A C 1
ATOM 699 O O . HIS A 1 87 ? 1.827 -0.991 -3.161 1.00 95.50 87 HIS A O 1
ATOM 705 N N . LEU A 1 88 ? 2.126 1.060 -4.042 1.00 94.38 88 LEU A N 1
ATOM 706 C CA . LEU A 1 88 ? 0.969 1.062 -4.927 1.00 94.38 88 LEU A CA 1
ATOM 707 C C . LEU A 1 88 ? 1.442 1.220 -6.368 1.00 94.38 88 LEU A C 1
ATOM 709 O O . LEU A 1 88 ? 2.329 2.022 -6.664 1.00 94.38 88 LEU A O 1
ATOM 713 N N . TYR A 1 89 ? 0.853 0.456 -7.281 1.00 91.81 89 TYR A N 1
ATOM 714 C CA . TYR A 1 89 ? 1.115 0.636 -8.702 1.00 91.81 89 TYR A CA 1
ATOM 715 C C . TYR A 1 89 ? 0.650 2.024 -9.151 1.00 91.81 89 TYR A C 1
ATOM 717 O O . TYR A 1 89 ? -0.503 2.374 -8.917 1.00 91.81 89 TYR A O 1
ATOM 725 N N . SER A 1 90 ? 1.516 2.783 -9.821 1.00 90.06 90 SER A N 1
ATOM 726 C CA . SER A 1 90 ? 1.175 4.103 -10.360 1.00 90.06 90 SER A CA 1
ATOM 727 C C . SER A 1 90 ? 1.032 4.012 -11.879 1.00 90.06 90 SER A C 1
ATOM 729 O O . SER A 1 90 ? -0.070 3.852 -12.410 1.00 90.06 90 SER A O 1
ATOM 731 N N . TYR A 1 91 ? 2.158 3.986 -12.594 1.00 85.50 91 TYR A N 1
ATOM 732 C CA . TYR A 1 91 ? 2.186 4.064 -14.050 1.00 85.50 91 TYR A CA 1
ATOM 733 C C . TYR A 1 91 ? 3.188 3.085 -14.667 1.00 85.50 91 TYR A C 1
ATOM 735 O O . TYR A 1 91 ? 4.268 2.832 -14.141 1.00 85.50 91 TYR A O 1
ATOM 743 N N . GLY A 1 92 ? 2.859 2.554 -15.843 1.00 79.56 92 GLY A N 1
ATOM 744 C CA . GLY A 1 92 ? 3.772 1.719 -16.617 1.00 79.56 92 GLY A CA 1
ATOM 745 C C . GLY A 1 92 ? 3.065 0.942 -17.720 1.00 79.56 92 GLY A C 1
ATOM 746 O O . GLY A 1 92 ? 1.859 0.700 -17.655 1.00 79.56 92 GLY A O 1
ATOM 747 N N . SER A 1 93 ? 3.825 0.540 -18.741 1.00 74.25 93 SER A N 1
ATOM 748 C CA . SER A 1 93 ? 3.306 -0.233 -19.874 1.00 74.25 93 SER A CA 1
ATOM 749 C C . SER A 1 93 ? 3.580 -1.726 -19.718 1.00 74.25 93 SER A C 1
ATOM 751 O O . SER A 1 93 ? 4.712 -2.150 -19.503 1.00 74.25 93 SER A O 1
ATOM 753 N N . CYS A 1 94 ? 2.540 -2.529 -19.936 1.00 73.44 94 CYS A N 1
ATOM 754 C CA . CYS A 1 94 ? 2.586 -3.993 -19.923 1.00 73.44 94 CYS A CA 1
ATOM 755 C C . CYS A 1 94 ? 3.470 -4.603 -21.001 1.00 73.44 94 CYS A C 1
ATOM 757 O O . CYS A 1 94 ? 4.012 -5.689 -20.826 1.00 73.44 94 CYS A O 1
ATOM 759 N N . LYS A 1 95 ? 3.573 -3.921 -22.140 1.00 69.88 95 LYS A N 1
ATOM 760 C CA . LYS A 1 95 ? 4.284 -4.420 -23.319 1.00 69.88 95 LYS A CA 1
ATOM 761 C C . LYS A 1 95 ? 5.726 -3.925 -23.372 1.00 69.88 95 LYS A C 1
ATOM 763 O O . LYS A 1 95 ? 6.495 -4.376 -24.209 1.00 69.88 95 LYS A O 1
ATOM 768 N N . SER A 1 96 ? 6.101 -3.026 -22.466 1.00 71.00 96 SER A N 1
ATOM 769 C CA . SER A 1 96 ? 7.441 -2.461 -22.409 1.00 71.00 96 SER A CA 1
ATOM 770 C C . SER A 1 96 ? 8.378 -3.307 -21.542 1.00 71.00 96 SER A C 1
ATOM 772 O O . SER A 1 96 ? 7.938 -4.101 -20.704 1.00 71.00 96 SER A O 1
ATOM 774 N N . ASN A 1 97 ? 9.679 -3.132 -21.756 1.00 73.31 97 ASN A N 1
ATOM 775 C CA . ASN A 1 97 ? 10.731 -3.580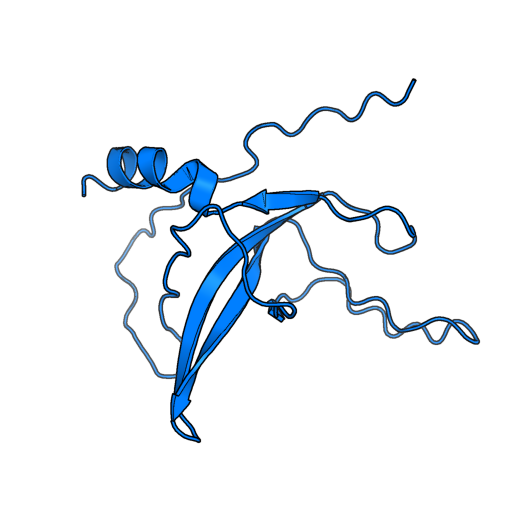 -20.839 1.00 73.31 97 ASN A CA 1
ATOM 776 C C . ASN A 1 97 ? 11.192 -2.446 -19.907 1.00 73.31 97 ASN A C 1
ATOM 778 O O . ASN A 1 97 ? 12.078 -2.644 -19.085 1.00 73.31 97 ASN A O 1
ATOM 782 N N . ILE A 1 98 ? 10.584 -1.262 -20.028 1.00 76.56 98 ILE A N 1
ATOM 783 C CA . ILE A 1 98 ? 10.815 -0.141 -19.119 1.00 76.56 98 ILE A CA 1
ATOM 784 C C . ILE A 1 98 ? 10.250 -0.511 -17.734 1.00 76.56 98 ILE A C 1
ATOM 786 O O . ILE A 1 98 ? 9.104 -0.976 -17.661 1.00 76.56 98 ILE A O 1
ATOM 790 N N . PRO A 1 99 ? 11.019 -0.307 -16.647 1.00 81.25 99 PRO A N 1
ATOM 791 C CA . PRO A 1 99 ? 10.532 -0.489 -15.286 1.00 81.25 99 PRO A CA 1
ATOM 792 C C . PRO A 1 99 ? 9.251 0.304 -15.020 1.00 81.25 99 PRO A C 1
ATOM 794 O O . PRO A 1 99 ? 9.030 1.383 -15.571 1.00 81.25 99 PRO A O 1
ATOM 797 N N . ARG A 1 100 ? 8.387 -0.246 -14.171 1.00 82.88 100 ARG A N 1
ATOM 798 C CA . ARG A 1 100 ? 7.108 0.380 -13.823 1.00 82.88 100 ARG A CA 1
ATOM 799 C C . ARG A 1 100 ? 7.310 1.307 -12.630 1.00 82.88 100 ARG A C 1
ATOM 801 O O . ARG A 1 100 ? 8.115 1.016 -11.749 1.00 82.88 100 ARG A O 1
ATOM 808 N N . VAL A 1 101 ? 6.566 2.402 -12.615 1.00 88.50 101 VAL A N 1
ATOM 809 C CA . VAL A 1 101 ? 6.575 3.394 -11.543 1.00 88.50 101 VAL A CA 1
ATOM 810 C C . VAL A 1 101 ? 5.568 2.980 -10.479 1.00 88.50 101 VAL A C 1
ATOM 812 O O . VAL A 1 101 ? 4.434 2.595 -10.781 1.00 88.50 101 VAL A O 1
ATOM 815 N N . VAL A 1 102 ? 5.990 3.066 -9.224 1.00 91.31 102 VAL A N 1
ATOM 816 C CA . VAL A 1 102 ? 5.184 2.725 -8.053 1.00 91.31 102 VAL A CA 1
ATOM 817 C C . VAL A 1 102 ? 5.297 3.840 -7.016 1.00 91.31 102 VAL A C 1
ATOM 819 O O . VAL A 1 102 ? 6.348 4.469 -6.896 1.00 91.31 102 VAL A O 1
ATOM 822 N N . ALA A 1 103 ? 4.227 4.082 -6.264 1.00 94.00 103 ALA A N 1
ATOM 823 C CA . ALA A 1 103 ? 4.245 4.975 -5.113 1.00 94.00 103 ALA A CA 1
ATOM 824 C C . ALA A 1 103 ? 4.744 4.205 -3.883 1.00 94.00 103 ALA A C 1
ATOM 826 O O . ALA A 1 103 ? 4.213 3.141 -3.566 1.00 94.00 103 ALA A O 1
ATOM 827 N N . ARG A 1 104 ? 5.771 4.725 -3.200 1.00 94.19 104 ARG A N 1
ATOM 828 C CA . ARG A 1 104 ? 6.330 4.137 -1.972 1.00 94.19 104 ARG A CA 1
ATOM 829 C C . ARG A 1 104 ? 5.528 4.587 -0.762 1.00 94.19 104 ARG A C 1
ATOM 831 O O . ARG A 1 104 ? 5.491 5.779 -0.492 1.00 94.19 104 ARG A O 1
ATOM 838 N N . VAL A 1 105 ? 4.944 3.648 -0.021 1.00 95.50 105 VAL A N 1
ATOM 839 C CA . VAL A 1 105 ? 4.092 3.952 1.142 1.00 95.50 105 VAL A CA 1
ATOM 840 C C . VAL A 1 105 ? 4.852 4.691 2.242 1.00 95.50 105 VAL A C 1
ATOM 842 O O . VAL A 1 105 ? 4.342 5.686 2.748 1.00 95.50 105 VAL A O 1
ATOM 845 N N . ALA A 1 106 ? 6.083 4.266 2.546 1.00 95.75 106 ALA A N 1
ATOM 846 C C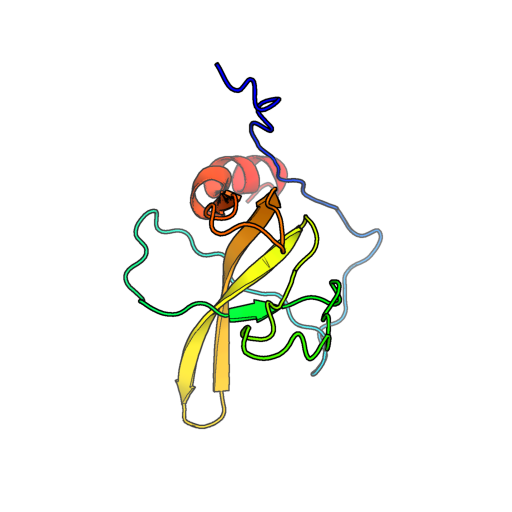A . ALA A 1 106 ? 6.937 4.890 3.561 1.00 95.75 106 ALA A CA 1
ATOM 847 C C . ALA A 1 106 ? 7.100 6.416 3.372 1.00 95.75 106 ALA A C 1
ATOM 849 O O . ALA A 1 106 ? 7.088 7.162 4.346 1.00 95.75 106 ALA A O 1
ATOM 850 N N . ALA A 1 107 ? 7.114 6.900 2.123 1.00 94.38 107 ALA A N 1
ATOM 851 C CA . ALA A 1 107 ? 7.264 8.324 1.810 1.00 94.38 107 ALA A CA 1
ATOM 852 C C . ALA A 1 107 ? 6.057 9.197 2.220 1.00 94.38 107 ALA A C 1
ATOM 854 O O 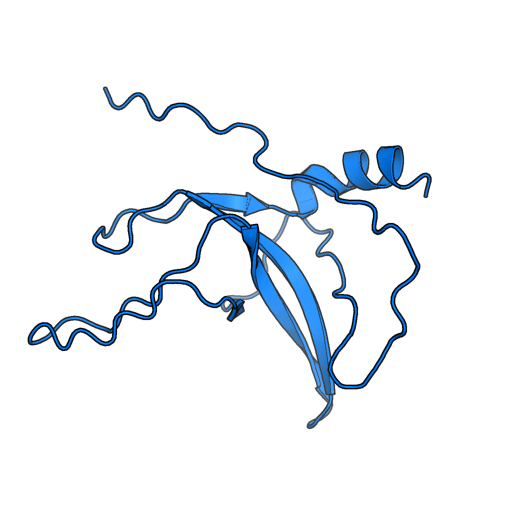. ALA A 1 107 ? 6.156 10.421 2.178 1.00 94.38 107 ALA A O 1
ATOM 855 N N . TYR A 1 108 ? 4.922 8.592 2.589 1.00 93.88 108 TYR A N 1
ATOM 856 C CA . TYR A 1 108 ? 3.674 9.294 2.917 1.00 93.88 108 TYR A CA 1
ATOM 857 C C . TYR A 1 108 ? 3.212 9.076 4.359 1.00 93.88 108 TYR A C 1
ATOM 859 O O . TYR A 1 108 ? 2.130 9.531 4.720 1.00 93.88 108 TYR A O 1
ATOM 867 N N . ILE A 1 109 ? 4.003 8.398 5.195 1.00 92.75 109 ILE A N 1
ATOM 868 C CA . ILE A 1 109 ? 3.589 8.047 6.561 1.00 92.75 109 ILE A CA 1
ATOM 869 C C . ILE A 1 109 ? 3.319 9.282 7.420 1.00 92.75 109 ILE A C 1
ATOM 871 O O . ILE A 1 109 ? 2.332 9.294 8.152 1.00 92.75 109 ILE A O 1
ATOM 875 N N . GLU A 1 110 ? 4.127 10.336 7.302 1.00 92.06 110 GLU A N 1
ATOM 876 C CA . GLU A 1 110 ? 3.881 11.580 8.044 1.00 92.06 110 GLU A CA 1
ATOM 877 C C . GLU A 1 110 ? 2.570 12.247 7.606 1.00 92.06 110 GLU A C 1
ATOM 879 O O . GLU A 1 110 ? 1.739 12.582 8.446 1.00 92.06 110 GLU A O 1
ATOM 884 N N . TRP A 1 111 ? 2.303 12.305 6.297 1.00 93.75 111 TRP A N 1
ATOM 885 C CA . TRP A 1 111 ? 1.024 12.800 5.780 1.00 93.75 111 TRP A CA 1
ATOM 886 C C . TRP A 1 111 ? -0.168 11.944 6.243 1.00 93.75 111 TRP A C 1
ATOM 888 O O . TRP A 1 111 ? -1.232 12.470 6.570 1.00 93.75 111 TRP A O 1
ATOM 898 N N . PHE A 1 112 ? -0.008 10.618 6.316 1.00 93.19 112 PHE A N 1
ATOM 899 C CA . PHE A 1 112 ? -1.056 9.738 6.832 1.00 93.19 112 PHE A CA 1
ATOM 900 C C . PHE A 1 112 ? -1.380 10.026 8.296 1.00 93.19 112 PHE A C 1
ATOM 902 O O . PHE A 1 112 ? -2.559 10.053 8.635 1.00 93.19 112 PHE A O 1
ATOM 909 N N . LYS A 1 113 ? -0.374 10.254 9.151 1.00 91.06 113 LYS A N 1
ATOM 910 C CA . LYS A 1 113 ? -0.592 10.604 10.567 1.00 91.06 113 LYS A CA 1
ATOM 911 C C . LYS A 1 113 ? -1.401 11.893 10.698 1.00 91.06 113 LYS A C 1
ATOM 913 O O . LYS A 1 113 ? -2.395 11.918 11.419 1.00 91.06 113 LYS A O 1
ATOM 918 N N . GLU A 1 114 ? -1.038 12.919 9.927 1.00 93.25 114 GLU A N 1
ATOM 919 C CA . GLU A 1 114 ? -1.745 14.206 9.906 1.00 93.25 114 GLU A CA 1
ATOM 920 C C . GLU A 1 114 ? -3.223 14.053 9.514 1.00 93.25 114 GLU A C 1
ATOM 922 O O . GLU A 1 114 ? -4.109 14.581 10.188 1.00 93.25 114 GLU A O 1
ATOM 927 N N . VAL A 1 115 ? -3.508 13.313 8.437 1.00 92.75 115 VAL A N 1
ATOM 928 C CA . VAL A 1 115 ? -4.880 13.147 7.925 1.00 92.75 115 VAL A CA 1
ATOM 929 C C . VAL A 1 115 ? -5.713 12.212 8.799 1.00 92.75 115 VAL A C 1
ATOM 931 O O . VAL A 1 115 ? -6.905 12.453 8.997 1.00 92.75 115 VAL A O 1
ATOM 934 N N . LEU A 1 116 ? -5.110 11.134 9.303 1.00 87.75 116 LEU A N 1
ATOM 935 C CA . LEU A 1 116 ? -5.797 10.137 10.125 1.00 87.75 116 LEU A CA 1
ATOM 936 C C . LEU A 1 116 ? -5.910 10.550 11.599 1.00 87.75 116 LEU A C 1
ATOM 938 O O . LEU A 1 116 ? -6.601 9.858 12.343 1.00 87.75 116 LEU A O 1
ATOM 942 N N . GLN A 1 117 ? -5.306 11.678 11.993 1.00 79.38 117 GLN A N 1
ATOM 943 C CA . GLN A 1 117 ? -5.327 12.217 13.358 1.00 79.38 117 GLN A CA 1
ATOM 944 C C . GLN A 1 117 ? -4.802 11.212 14.396 1.00 79.38 117 GLN A C 1
ATOM 946 O O . GLN A 1 117 ? -5.416 11.024 15.449 1.00 79.38 117 GLN A O 1
ATOM 951 N N . TYR A 1 118 ? -3.690 10.549 14.069 1.00 58.38 118 TYR A N 1
ATOM 952 C CA . TYR A 1 118 ? -2.999 9.602 14.952 1.00 58.38 118 TYR A CA 1
ATOM 953 C C . TYR A 1 118 ? -1.696 10.190 15.491 1.00 58.38 118 TYR A C 1
ATOM 955 O O . TYR A 1 118 ? -1.009 10.892 14.714 1.00 58.38 118 TYR A O 1
#

Organism: Anopheles merus (NCBI:txid30066)

Sequence (118 aa):
MHRFSSTYYDIALMKLERNVTVLDTVAPTCLWLDDEIRFPELLAAGWGRTGFEYISGSVSKRCYKAGSPIVWRKALNDTGYVEYLVHLYSYGSCKSNIPRVVARVAAYIEWFKEVLQY

pLDDT: mean 83.09, std 16.29, range [39.53, 97.44]

Radius of gyration: 16.7 Å; chains: 1; bounding box: 35×37×44 Å

Foldseek 3Di:
DDPDVDPPPLDDDDDDPDDDDDDPVDDDAAADQDPDDPDPDKDWDDPPPQDPDCPPPDPRQDDHDFQTFIWDWADPDPPDTGIYGQWTFHDDDSPDPDDGDIHGRNVCVVVCCVVVVD